Protein AF-A0A4V2G1S9-F1 (afdb_monomer_lite)

Radius of gyration: 26.91 Å; chains: 1; bounding box: 64×48×54 Å

Structure (mmCIF, N/CA/C/O backbone):
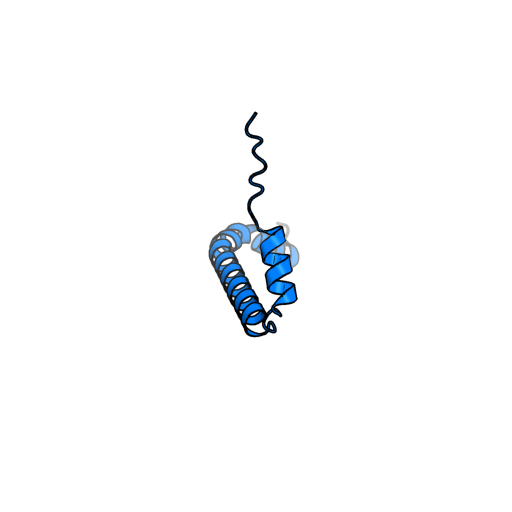data_AF-A0A4V2G1S9-F1
#
_entry.id   AF-A0A4V2G1S9-F1
#
loop_
_atom_site.group_PDB
_atom_site.id
_atom_site.type_symbol
_atom_site.label_atom_id
_atom_site.label_alt_id
_atom_site.label_comp_id
_atom_site.label_asym_id
_atom_site.label_entity_id
_atom_site.label_seq_id
_atom_site.pdbx_PDB_ins_code
_atom_site.Cartn_x
_atom_site.Cartn_y
_atom_site.Cartn_z
_atom_site.occupancy
_atom_site.B_iso_or_equiv
_atom_site.auth_seq_id
_atom_site.auth_comp_id
_atom_site.auth_asym_id
_atom_site.auth_atom_id
_atom_site.pdbx_PDB_model_num
ATOM 1 N N . MET A 1 1 ? 47.459 -6.074 -32.765 1.00 51.44 1 MET A N 1
ATOM 2 C CA . MET A 1 1 ? 46.037 -6.153 -32.367 1.00 51.44 1 MET A CA 1
ATOM 3 C C . MET A 1 1 ? 45.991 -6.506 -30.886 1.00 51.44 1 MET A C 1
ATOM 5 O O . MET A 1 1 ? 46.388 -7.625 -30.577 1.00 51.44 1 MET A O 1
ATOM 9 N N . PRO A 1 2 ? 45.643 -5.600 -29.954 1.00 58.03 2 PRO A N 1
ATOM 10 C CA . PRO A 1 2 ? 45.581 -5.983 -28.548 1.00 58.03 2 PRO A CA 1
ATOM 11 C C . PRO A 1 2 ? 44.351 -6.873 -28.335 1.00 58.03 2 PRO A C 1
ATOM 13 O O . PRO A 1 2 ? 43.231 -6.490 -28.667 1.00 58.03 2 PRO A O 1
ATOM 16 N N . ALA A 1 3 ? 44.568 -8.089 -27.836 1.00 60.50 3 ALA A N 1
ATOM 17 C CA . ALA A 1 3 ? 43.491 -8.967 -27.403 1.00 60.50 3 ALA A CA 1
ATOM 18 C C . ALA A 1 3 ? 42.926 -8.405 -26.091 1.00 60.50 3 ALA A C 1
ATOM 20 O O . ALA A 1 3 ? 43.589 -8.475 -25.057 1.00 60.50 3 ALA A O 1
ATOM 21 N N . THR A 1 4 ? 41.733 -7.809 -26.136 1.00 70.06 4 THR A N 1
ATOM 22 C CA . THR A 1 4 ? 41.050 -7.298 -24.942 1.00 70.06 4 THR A CA 1
ATOM 23 C C . THR A 1 4 ? 40.814 -8.425 -23.936 1.00 70.06 4 THR A C 1
ATOM 25 O O . THR A 1 4 ? 40.407 -9.548 -24.276 1.00 70.06 4 THR A O 1
ATOM 28 N N . SER A 1 5 ? 41.101 -8.125 -22.669 1.00 82.94 5 SER A N 1
ATOM 29 C CA . SER A 1 5 ? 41.003 -9.079 -21.562 1.00 82.94 5 SER A CA 1
ATOM 30 C C . SER A 1 5 ? 39.580 -9.664 -21.465 1.00 82.94 5 SER A C 1
ATOM 32 O O . SER A 1 5 ? 38.605 -8.970 -21.768 1.00 82.94 5 SER A O 1
ATOM 34 N N . PRO A 1 6 ? 39.388 -10.921 -21.011 1.00 78.75 6 PRO A N 1
ATOM 35 C CA . PRO A 1 6 ? 38.055 -11.469 -20.734 1.00 78.75 6 PRO A CA 1
ATOM 36 C C . PRO A 1 6 ? 37.174 -10.555 -19.861 1.00 78.75 6 PRO A C 1
ATOM 38 O O . PRO A 1 6 ? 35.972 -10.449 -20.096 1.00 78.75 6 PRO A O 1
ATOM 41 N N . SER A 1 7 ? 37.769 -9.847 -18.897 1.00 75.81 7 SER A N 1
ATOM 42 C CA . SER A 1 7 ? 37.062 -8.896 -18.028 1.00 75.81 7 SER A CA 1
ATOM 43 C C . SER A 1 7 ? 36.631 -7.615 -18.750 1.00 75.81 7 SER A C 1
ATOM 45 O O . SER A 1 7 ? 35.615 -7.018 -18.401 1.00 75.81 7 SER A O 1
ATOM 47 N N . GLU A 1 8 ? 37.360 -7.214 -19.783 1.00 77.62 8 GLU A N 1
ATOM 48 C CA . GLU A 1 8 ? 37.067 -6.047 -20.614 1.00 77.62 8 GLU A CA 1
ATOM 49 C C . GLU A 1 8 ? 35.927 -6.351 -21.592 1.00 77.62 8 GLU A C 1
ATOM 51 O O . GLU A 1 8 ? 34.959 -5.597 -21.672 1.00 77.62 8 GLU A O 1
ATOM 56 N N . ARG A 1 9 ? 35.945 -7.550 -22.190 1.00 78.44 9 ARG A N 1
ATOM 57 C CA . ARG A 1 9 ? 34.830 -8.074 -22.997 1.00 78.44 9 ARG A CA 1
ATOM 58 C C . ARG A 1 9 ? 33.550 -8.257 -22.184 1.00 78.44 9 ARG A C 1
ATOM 60 O O . ARG A 1 9 ? 32.458 -8.010 -22.691 1.00 78.44 9 ARG A O 1
ATOM 67 N N . ALA A 1 10 ? 33.670 -8.671 -20.921 1.00 74.94 10 ALA A N 1
ATOM 68 C CA . ALA A 1 10 ? 32.534 -8.700 -20.009 1.00 74.94 10 ALA A CA 1
ATOM 69 C C . ALA A 1 10 ? 32.014 -7.277 -19.760 1.00 74.94 10 ALA A C 1
ATOM 71 O O . ALA A 1 10 ? 30.838 -7.013 -19.963 1.00 74.94 10 ALA A O 1
ATOM 72 N N . ARG A 1 11 ? 32.865 -6.313 -19.405 1.00 70.06 11 ARG A N 1
ATOM 73 C CA . ARG A 1 11 ? 32.415 -4.926 -19.192 1.00 70.06 11 ARG A CA 1
ATOM 74 C C . ARG A 1 11 ? 31.728 -4.328 -20.423 1.00 70.06 11 ARG A C 1
ATOM 76 O O . ARG A 1 11 ? 30.681 -3.707 -20.269 1.00 70.06 11 ARG A O 1
ATOM 83 N N . GLU A 1 12 ? 32.236 -4.580 -21.626 1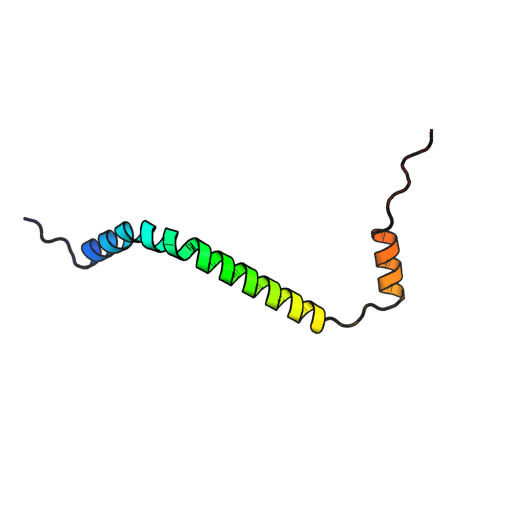.00 72.56 12 GLU A N 1
ATOM 84 C CA . GLU A 1 12 ? 31.591 -4.155 -22.876 1.00 72.56 12 GLU A CA 1
ATOM 85 C C . GLU A 1 12 ? 30.260 -4.869 -23.146 1.00 72.56 12 GLU A C 1
ATOM 87 O O . GLU A 1 12 ? 29.316 -4.247 -23.637 1.00 72.56 12 GLU A O 1
ATOM 92 N N . SER A 1 13 ? 30.138 -6.157 -22.810 1.00 69.56 13 SER A N 1
ATOM 93 C CA . SER A 1 13 ? 28.869 -6.878 -22.959 1.00 69.56 13 SER A CA 1
ATOM 94 C C . SER A 1 13 ? 27.814 -6.358 -21.979 1.00 69.56 13 SER A C 1
ATOM 96 O O . SER A 1 13 ? 26.668 -6.130 -22.371 1.00 69.56 13 SER A O 1
ATOM 98 N N . TRP A 1 14 ? 28.218 -6.047 -20.745 1.00 63.72 14 TRP A N 1
ATOM 99 C CA . TRP A 1 14 ? 27.381 -5.379 -19.748 1.00 63.72 14 TRP A CA 1
ATOM 100 C C . TRP A 1 14 ? 27.034 -3.936 -20.164 1.00 63.72 14 TRP A C 1
ATOM 102 O O . TRP A 1 14 ? 25.894 -3.509 -19.992 1.00 63.72 14 TRP A O 1
ATOM 112 N N . ALA A 1 15 ? 27.945 -3.216 -20.825 1.00 64.56 15 ALA A N 1
ATOM 113 C CA . ALA A 1 15 ? 27.685 -1.891 -21.397 1.00 64.56 15 ALA A CA 1
ATOM 114 C C . ALA A 1 15 ? 26.750 -1.912 -22.626 1.00 64.56 15 ALA A C 1
ATOM 116 O O . ALA A 1 15 ? 26.096 -0.911 -22.895 1.00 64.56 15 ALA A O 1
ATOM 117 N N . ARG A 1 16 ? 26.611 -3.050 -23.332 1.00 62.03 16 ARG A N 1
ATOM 118 C CA . ARG A 1 16 ? 25.541 -3.306 -24.333 1.00 62.03 16 ARG A CA 1
ATOM 119 C C . ARG A 1 16 ? 24.225 -3.798 -23.720 1.00 62.03 16 ARG A C 1
ATOM 121 O O . ARG A 1 16 ? 23.243 -4.001 -24.427 1.00 62.03 16 ARG A O 1
ATOM 128 N N . THR A 1 17 ? 24.170 -3.941 -22.396 1.00 61.41 17 THR A N 1
ATOM 129 C CA . THR A 1 17 ? 22.976 -4.358 -21.650 1.00 61.41 17 THR A CA 1
ATOM 130 C C . THR A 1 17 ? 21.985 -3.232 -21.256 1.00 61.41 17 THR A C 1
ATOM 132 O O . THR A 1 17 ? 20.935 -3.596 -20.717 1.00 61.41 17 THR A O 1
ATOM 135 N N . PRO A 1 18 ? 22.175 -1.910 -21.514 1.00 62.06 18 PRO A N 1
ATOM 136 C CA . PRO A 1 18 ? 21.165 -0.916 -21.143 1.00 62.06 18 PRO A CA 1
ATOM 137 C C . PRO A 1 18 ? 19.840 -1.138 -21.877 1.00 62.06 18 PRO A C 1
ATOM 139 O O . PRO A 1 18 ? 18.794 -0.967 -21.264 1.00 62.06 18 PRO A O 1
ATOM 142 N N . ASP A 1 19 ? 19.852 -1.662 -23.107 1.00 73.19 19 ASP A N 1
ATOM 143 C CA . ASP A 1 19 ? 18.624 -2.054 -23.815 1.00 73.19 19 ASP A CA 1
ATOM 144 C C . ASP A 1 19 ? 17.876 -3.191 -23.113 1.00 73.19 19 ASP A C 1
ATOM 146 O O . ASP A 1 19 ? 16.648 -3.211 -23.063 1.00 73.19 19 ASP A O 1
ATOM 150 N N . ARG A 1 20 ? 18.599 -4.149 -22.527 1.00 68.19 20 ARG A N 1
ATOM 151 C CA . ARG A 1 20 ? 17.985 -5.230 -21.747 1.00 68.19 20 ARG A CA 1
ATOM 152 C C . ARG A 1 20 ? 17.420 -4.694 -20.435 1.00 68.19 20 ARG A C 1
ATOM 154 O O . ARG A 1 20 ? 16.322 -5.086 -20.051 1.00 68.19 20 ARG A O 1
ATOM 161 N N . ALA A 1 21 ? 18.143 -3.801 -19.763 1.00 72.56 21 ALA A N 1
ATOM 162 C CA . ALA A 1 21 ? 17.656 -3.141 -18.557 1.00 72.56 21 ALA A CA 1
ATOM 163 C C . ALA A 1 21 ? 16.401 -2.302 -18.851 1.00 72.56 21 ALA A C 1
ATOM 165 O O . ALA A 1 21 ? 15.415 -2.422 -18.128 1.00 72.56 21 ALA A O 1
ATOM 166 N N . ALA A 1 22 ? 16.391 -1.547 -19.953 1.00 79.62 22 ALA A N 1
ATOM 167 C CA . ALA A 1 22 ? 15.246 -0.761 -20.405 1.00 79.62 22 ALA A CA 1
ATOM 168 C C . ALA A 1 22 ? 14.038 -1.643 -20.757 1.00 79.62 22 ALA A C 1
ATOM 170 O O . ALA A 1 22 ? 12.919 -1.337 -20.356 1.00 79.62 22 ALA A O 1
ATO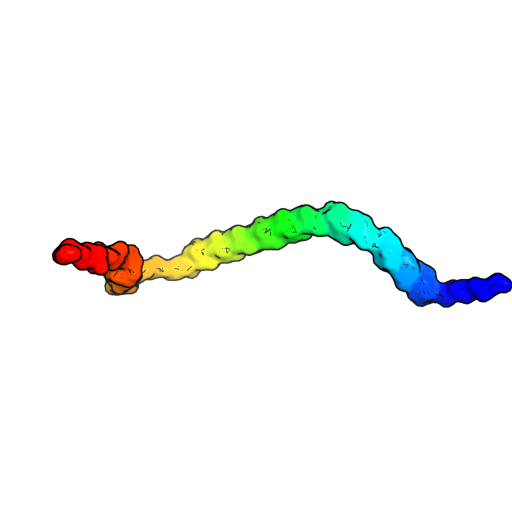M 171 N N . ARG A 1 23 ? 14.251 -2.785 -21.425 1.00 79.25 23 ARG A N 1
ATOM 172 C CA . ARG A 1 23 ? 13.183 -3.758 -21.732 1.00 79.25 23 ARG A CA 1
ATOM 173 C C . ARG A 1 23 ? 12.599 -4.424 -20.484 1.00 79.25 23 ARG A C 1
ATOM 175 O O . ARG A 1 23 ? 11.415 -4.742 -20.462 1.00 79.25 23 ARG A O 1
ATOM 182 N N . LEU A 1 24 ? 13.414 -4.654 -19.454 1.00 79.88 24 LEU A N 1
ATOM 183 C CA . LEU A 1 24 ? 12.977 -5.285 -18.205 1.00 79.88 24 LEU A CA 1
ATOM 184 C C . LEU A 1 24 ? 12.421 -4.284 -17.185 1.00 79.88 24 LEU A C 1
ATOM 186 O O . LEU A 1 24 ? 11.684 -4.694 -16.290 1.00 79.88 24 LEU A O 1
ATOM 190 N N . ALA A 1 25 ? 12.742 -2.993 -17.306 1.00 80.44 25 ALA A N 1
ATOM 191 C CA . ALA A 1 25 ? 12.317 -1.963 -16.362 1.00 80.44 25 ALA A CA 1
ATOM 192 C C . ALA A 1 25 ? 10.789 -1.930 -16.142 1.00 80.44 25 ALA A C 1
ATOM 194 O O . ALA A 1 25 ? 10.385 -1.944 -14.978 1.00 80.44 25 ALA A O 1
ATOM 195 N N . PRO A 1 26 ? 9.922 -2.000 -17.176 1.00 85.81 26 PRO A N 1
ATOM 196 C CA . PRO A 1 26 ? 8.473 -2.053 -16.974 1.00 85.81 26 PRO A CA 1
ATOM 197 C C . PRO A 1 26 ? 8.027 -3.281 -16.170 1.00 85.81 26 PRO A C 1
ATOM 199 O O . PRO A 1 26 ? 7.239 -3.160 -15.234 1.00 85.81 26 PRO A O 1
ATOM 202 N N . ALA A 1 27 ? 8.579 -4.458 -16.480 1.00 85.56 27 ALA A N 1
ATOM 203 C CA . ALA A 1 27 ? 8.253 -5.702 -15.785 1.00 85.56 27 ALA A CA 1
ATOM 204 C C . ALA A 1 27 ? 8.725 -5.688 -14.319 1.00 85.56 27 ALA A C 1
ATOM 206 O O . ALA A 1 27 ? 8.024 -6.169 -13.428 1.00 85.56 27 ALA A O 1
ATOM 207 N N . LEU A 1 28 ? 9.895 -5.102 -14.046 1.00 87.12 28 LEU A N 1
ATOM 208 C CA . LEU A 1 28 ? 10.405 -4.923 -12.686 1.00 87.12 28 LEU A CA 1
ATOM 209 C C . LEU A 1 28 ? 9.554 -3.932 -11.888 1.00 87.12 28 LEU A C 1
ATOM 211 O O . LEU A 1 28 ? 9.275 -4.188 -10.716 1.00 87.12 28 LEU A O 1
ATOM 215 N N . THR A 1 29 ? 9.112 -2.838 -12.508 1.00 89.38 29 THR A N 1
ATOM 216 C CA . THR A 1 29 ? 8.198 -1.876 -11.880 1.00 89.38 29 THR A CA 1
ATOM 217 C C . THR A 1 29 ? 6.860 -2.532 -11.555 1.00 89.38 29 THR A C 1
ATOM 219 O O . THR A 1 29 ? 6.430 -2.470 -10.407 1.00 89.38 29 THR A O 1
ATOM 222 N N . 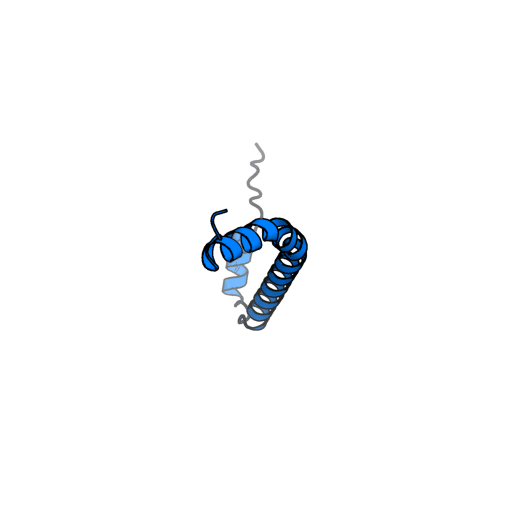ALA A 1 30 ? 6.255 -3.251 -12.504 1.00 90.25 30 ALA A N 1
ATOM 223 C CA . ALA A 1 30 ? 5.009 -3.983 -12.275 1.00 90.25 30 ALA A CA 1
ATOM 224 C C . ALA A 1 30 ? 5.141 -4.998 -11.126 1.00 90.25 30 ALA A C 1
ATOM 226 O O . ALA A 1 30 ? 4.289 -5.064 -10.241 1.00 90.25 30 ALA A O 1
ATOM 227 N N . ARG A 1 31 ? 6.260 -5.734 -11.073 1.00 93.19 31 ARG A N 1
ATOM 228 C CA . ARG A 1 31 ? 6.539 -6.677 -9.982 1.00 93.19 31 ARG A CA 1
ATOM 229 C C . ARG A 1 31 ? 6.677 -5.982 -8.625 1.00 93.19 31 ARG A C 1
ATOM 231 O O . ARG A 1 31 ? 6.210 -6.524 -7.626 1.00 93.19 31 ARG A O 1
ATOM 238 N N . LYS A 1 32 ? 7.320 -4.811 -8.573 1.00 92.88 32 LYS A N 1
ATOM 239 C CA . LYS A 1 32 ? 7.449 -4.020 -7.338 1.00 92.88 32 LYS A CA 1
ATOM 240 C C . LYS A 1 32 ? 6.095 -3.503 -6.857 1.00 92.88 32 LYS A C 1
ATOM 242 O O . LYS A 1 32 ? 5.817 -3.619 -5.669 1.00 92.88 32 LYS A O 1
ATOM 247 N N . VAL A 1 33 ? 5.259 -2.997 -7.765 1.00 94.75 33 VAL A N 1
ATOM 248 C CA . VAL A 1 33 ? 3.897 -2.533 -7.448 1.00 94.75 33 VAL A CA 1
ATOM 249 C C . VAL A 1 33 ? 3.065 -3.679 -6.875 1.00 94.75 33 VAL A C 1
ATOM 251 O O . VAL A 1 33 ? 2.552 -3.557 -5.768 1.00 94.75 33 VAL A O 1
ATOM 254 N N . TYR A 1 34 ? 3.037 -4.827 -7.555 1.00 95.69 34 TYR A N 1
ATOM 255 C CA . TYR A 1 34 ? 2.313 -6.008 -7.079 1.00 95.69 34 TYR A CA 1
ATOM 256 C C . TYR A 1 34 ? 2.807 -6.495 -5.705 1.00 95.69 34 TYR A C 1
ATOM 258 O O . TYR A 1 34 ? 2.020 -6.852 -4.828 1.00 95.69 34 TYR A O 1
ATOM 266 N N . ALA A 1 35 ? 4.126 -6.503 -5.486 1.00 95.50 35 ALA A N 1
ATOM 267 C CA . ALA A 1 35 ? 4.695 -6.891 -4.199 1.00 95.50 35 ALA A CA 1
ATOM 268 C C . ALA A 1 35 ? 4.310 -5.914 -3.075 1.00 95.50 35 ALA A C 1
ATOM 270 O O . ALA A 1 35 ? 4.024 -6.362 -1.962 1.00 95.50 35 ALA A O 1
ATOM 271 N N . ALA A 1 36 ? 4.288 -4.609 -3.362 1.00 95.06 36 ALA A N 1
ATOM 272 C CA . ALA A 1 36 ? 3.869 -3.583 -2.414 1.00 95.06 36 ALA A CA 1
ATOM 273 C C . ALA A 1 36 ? 2.381 -3.718 -2.066 1.00 95.06 36 ALA A C 1
ATOM 275 O O . ALA A 1 36 ? 2.042 -3.759 -0.887 1.00 95.06 36 ALA A O 1
ATOM 276 N N . GLU A 1 37 ? 1.514 -3.881 -3.064 1.00 96.94 37 GLU A N 1
ATOM 277 C CA . GLU A 1 37 ? 0.077 -4.103 -2.874 1.00 96.94 37 GLU A CA 1
ATOM 278 C C . GLU A 1 37 ? -0.187 -5.332 -1.994 1.00 96.94 37 GLU A C 1
ATOM 280 O O . GLU A 1 37 ? -0.856 -5.241 -0.966 1.00 96.94 37 GLU A O 1
ATOM 285 N N . ARG A 1 38 ? 0.439 -6.470 -2.316 1.00 96.81 38 ARG A N 1
ATOM 286 C CA . ARG A 1 38 ? 0.314 -7.698 -1.518 1.00 96.81 38 ARG A CA 1
ATOM 287 C C . ARG A 1 38 ? 0.846 -7.535 -0.094 1.00 96.81 38 ARG A C 1
ATOM 289 O O . ARG A 1 38 ? 0.371 -8.198 0.828 1.00 96.81 38 ARG A O 1
ATOM 296 N N . TYR A 1 39 ? 1.885 -6.728 0.098 1.00 95.44 39 TYR A N 1
ATOM 297 C CA . TYR A 1 39 ? 2.409 -6.439 1.428 1.00 95.44 39 TYR A CA 1
ATOM 298 C C . TYR A 1 39 ? 1.435 -5.581 2.237 1.00 95.44 39 TYR A C 1
ATOM 300 O O . TYR A 1 39 ? 1.135 -5.942 3.373 1.00 95.44 39 TYR A O 1
ATOM 308 N N . ILE A 1 40 ? 0.899 -4.516 1.637 1.00 95.25 40 ILE A N 1
ATOM 309 C CA . ILE A 1 40 ? -0.108 -3.647 2.255 1.00 95.25 40 ILE A CA 1
ATOM 310 C C . ILE A 1 40 ? -1.345 -4.463 2.634 1.00 95.25 40 ILE A C 1
ATOM 312 O O . ILE A 1 40 ? -1.783 -4.379 3.777 1.00 95.25 40 ILE A O 1
ATOM 316 N N . GLN A 1 41 ? -1.846 -5.311 1.731 1.00 95.38 41 GLN A N 1
ATOM 317 C CA . GLN A 1 41 ? -3.010 -6.152 2.012 1.00 95.38 41 GLN A CA 1
ATOM 318 C C . GLN A 1 41 ? -2.767 -7.068 3.213 1.00 95.38 41 GLN A C 1
ATOM 320 O O . GLN A 1 41 ? -3.550 -7.065 4.153 1.00 95.38 41 GLN A O 1
ATOM 325 N N . ARG A 1 42 ? -1.628 -7.776 3.246 1.00 96.25 42 ARG A N 1
ATOM 326 C CA . ARG A 1 42 ? -1.274 -8.621 4.398 1.00 96.25 42 ARG A CA 1
ATOM 327 C C . ARG A 1 42 ? -1.180 -7.830 5.696 1.00 96.25 42 ARG A C 1
ATOM 329 O O . ARG A 1 42 ? -1.562 -8.345 6.739 1.00 96.25 42 ARG A O 1
ATOM 336 N N . LEU A 1 43 ? -0.641 -6.615 5.640 1.00 94.81 43 LEU A N 1
ATOM 337 C CA . LEU A 1 43 ? -0.510 -5.765 6.815 1.00 94.81 43 LEU A CA 1
ATOM 338 C C . LEU A 1 43 ? -1.888 -5.360 7.348 1.00 94.81 43 LEU A C 1
ATOM 340 O O . LEU A 1 43 ? -2.114 -5.489 8.548 1.00 94.81 43 LEU A O 1
ATOM 344 N N . ILE A 1 44 ? -2.806 -4.966 6.461 1.00 92.31 44 ILE A N 1
ATOM 345 C CA . ILE A 1 44 ? -4.204 -4.663 6.799 1.00 92.31 44 ILE A CA 1
ATOM 346 C C . ILE A 1 44 ? -4.896 -5.896 7.387 1.00 92.31 44 ILE A C 1
ATOM 348 O O . ILE A 1 44 ? -5.481 -5.798 8.460 1.00 92.31 44 ILE A O 1
ATOM 352 N N . ASP A 1 45 ? -4.773 -7.056 6.738 1.00 93.50 45 ASP A N 1
ATOM 353 C CA . ASP A 1 45 ? -5.407 -8.303 7.185 1.00 93.50 45 ASP A CA 1
ATOM 354 C C . ASP A 1 45 ? -4.888 -8.756 8.560 1.00 93.50 45 ASP A C 1
ATOM 356 O O . ASP A 1 45 ? -5.615 -9.368 9.339 1.00 93.50 45 ASP A O 1
ATOM 360 N N . SER A 1 46 ? -3.618 -8.467 8.860 1.00 92.44 46 SER A N 1
ATOM 361 C CA . SER A 1 46 ? -2.984 -8.798 10.142 1.00 92.44 46 SER A CA 1
ATOM 362 C C . SER A 1 46 ? -3.205 -7.756 11.238 1.00 92.44 46 SER A C 1
ATOM 364 O O . SER A 1 46 ? -2.873 -8.013 12.398 1.00 92.44 46 SER A O 1
ATOM 366 N N . ALA A 1 47 ? -3.705 -6.569 10.890 1.00 89.12 47 ALA A N 1
ATOM 367 C CA . ALA A 1 47 ? -3.842 -5.487 11.847 1.00 89.12 47 ALA A CA 1
ATOM 368 C C . ALA A 1 47 ? -5.003 -5.786 12.811 1.00 89.12 47 ALA A C 1
ATOM 370 O O . ALA A 1 47 ? -6.099 -6.138 12.368 1.00 89.12 47 ALA A O 1
ATOM 371 N N . PRO A 1 48 ? -4.804 -5.628 14.133 1.00 89.56 48 PRO A N 1
ATOM 372 C CA . PRO A 1 48 ? -5.911 -5.727 15.069 1.00 89.56 48 PRO A CA 1
ATOM 373 C C . PRO A 1 48 ? -6.939 -4.621 14.779 1.00 89.56 48 PRO A C 1
ATOM 375 O O . PRO A 1 48 ? -6.558 -3.515 14.378 1.00 89.56 48 PRO A O 1
ATOM 378 N N . PRO A 1 49 ? -8.241 -4.881 14.993 1.00 89.38 49 PRO A N 1
ATOM 379 C CA . PRO A 1 49 ? -9.257 -3.856 14.818 1.00 89.38 49 PRO A CA 1
ATOM 380 C C . PRO A 1 49 ? -9.004 -2.695 15.784 1.00 89.38 49 PRO A C 1
ATOM 382 O O . PRO 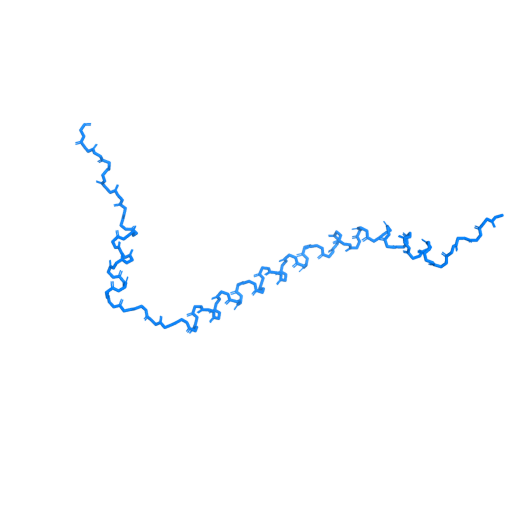A 1 49 ? -8.650 -2.900 16.946 1.00 89.38 49 PRO A O 1
ATOM 385 N N . LEU A 1 50 ? -9.214 -1.468 15.304 1.00 89.19 50 LEU A N 1
ATOM 386 C CA . LEU A 1 50 ? -9.115 -0.275 16.143 1.00 89.19 50 LEU A CA 1
ATOM 387 C C . LEU A 1 50 ? -10.183 -0.309 17.241 1.00 89.19 50 LEU A C 1
ATOM 389 O O . LEU A 1 50 ? -11.350 -0.609 16.965 1.00 89.19 50 LEU A O 1
ATOM 393 N N . SER A 1 51 ? -9.796 0.053 18.465 1.00 93.31 51 SER A N 1
ATOM 394 C CA . SER A 1 51 ? -10.749 0.242 19.561 1.00 93.31 51 SER A CA 1
ATOM 395 C C . SER A 1 51 ? -11.662 1.441 19.296 1.00 93.31 51 SER A C 1
ATOM 397 O O . SER A 1 51 ? -11.317 2.344 18.532 1.00 93.31 51 SER A O 1
ATOM 399 N N . ASP A 1 52 ? -12.817 1.492 19.959 1.00 94.12 52 ASP A N 1
ATOM 400 C CA . ASP A 1 52 ? -13.738 2.631 19.856 1.00 94.12 52 ASP A CA 1
ATOM 401 C C . ASP A 1 52 ? -13.071 3.970 20.178 1.00 94.12 52 ASP A C 1
ATOM 403 O O . ASP A 1 52 ? -13.258 4.951 19.462 1.00 94.12 52 ASP A O 1
ATOM 407 N N . GLU A 1 53 ? -12.223 3.997 21.204 1.00 93.50 53 GLU A N 1
ATOM 408 C CA . GLU A 1 53 ? -11.475 5.187 21.603 1.00 93.50 53 GLU A CA 1
ATOM 409 C C . GLU A 1 53 ? -10.469 5.622 2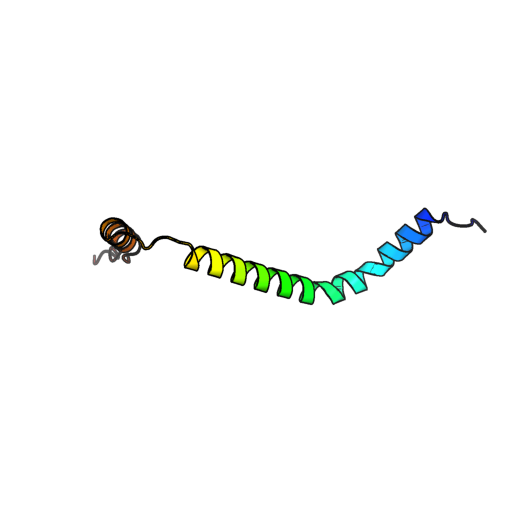0.527 1.00 93.50 53 GLU A C 1
ATOM 411 O O . GLU A 1 53 ? -10.355 6.809 20.210 1.00 93.50 53 GLU A O 1
ATOM 416 N N . GLN A 1 54 ? -9.760 4.668 19.917 1.00 94.50 54 GLN A N 1
ATOM 417 C CA . GLN A 1 54 ? -8.835 4.947 18.817 1.00 94.50 54 GLN A CA 1
ATOM 418 C C . GLN A 1 54 ? -9.581 5.442 17.578 1.00 94.50 54 GLN A C 1
ATOM 420 O O . GLN A 1 54 ? -9.140 6.405 16.950 1.00 94.50 54 GLN A O 1
ATOM 425 N N . ARG A 1 55 ? -10.731 4.836 17.255 1.00 92.94 55 ARG A N 1
ATOM 426 C CA . ARG A 1 55 ? -11.603 5.286 16.163 1.00 92.94 55 ARG A CA 1
ATOM 427 C C . ARG A 1 55 ? -12.109 6.704 16.400 1.00 92.94 55 ARG A C 1
ATOM 429 O O . ARG A 1 55 ? -12.041 7.514 15.483 1.00 92.94 55 ARG A O 1
ATOM 436 N N . ALA A 1 56 ? -12.549 7.026 17.616 1.00 93.50 56 ALA A N 1
ATOM 437 C CA . ALA A 1 56 ? -13.018 8.364 17.974 1.00 93.50 56 ALA A CA 1
ATOM 438 C C . ALA A 1 56 ? -11.902 9.416 17.859 1.00 93.50 56 ALA A C 1
ATOM 440 O O . ALA A 1 56 ? -12.116 10.484 17.284 1.00 93.50 56 ALA A O 1
ATOM 441 N N . ARG A 1 57 ? -10.688 9.100 18.332 1.00 91.62 57 ARG A N 1
ATOM 442 C CA . ARG A 1 57 ? -9.515 9.978 18.168 1.00 91.62 57 ARG A CA 1
ATOM 443 C C . ARG A 1 57 ? -9.151 10.184 16.700 1.00 91.62 57 ARG A C 1
ATOM 445 O O . ARG A 1 57 ? -8.915 11.315 16.288 1.00 91.62 57 ARG A O 1
ATOM 452 N N . LEU A 1 58 ? -9.125 9.110 15.910 1.00 92.00 58 LEU A N 1
ATOM 453 C CA . LEU A 1 58 ? -8.829 9.188 14.479 1.00 92.00 58 LEU A CA 1
ATOM 454 C C . LEU A 1 58 ? -9.888 10.020 13.741 1.00 92.00 58 LEU A C 1
ATOM 456 O O . LEU A 1 58 ? -9.542 10.866 12.923 1.00 92.00 58 LEU A O 1
ATOM 460 N N . ALA A 1 59 ? -11.168 9.826 14.068 1.00 92.25 59 ALA A N 1
ATOM 461 C CA . ALA A 1 59 ? -12.271 10.593 13.501 1.00 92.25 59 ALA A CA 1
ATOM 462 C C . ALA A 1 59 ? -12.156 12.090 13.822 1.00 92.25 59 ALA A C 1
ATOM 464 O O . ALA A 1 59 ? -12.385 12.912 12.942 1.00 92.25 59 ALA A O 1
ATOM 465 N N . ALA A 1 60 ? -11.747 12.448 15.043 1.00 91.88 60 ALA A N 1
ATOM 466 C CA . ALA A 1 60 ? -11.512 13.842 15.418 1.00 91.88 60 ALA A CA 1
ATOM 467 C C . ALA A 1 60 ? -10.339 14.476 14.646 1.00 91.88 60 ALA A C 1
ATOM 469 O O . ALA A 1 60 ? -10.423 15.639 14.269 1.00 91.88 60 ALA A O 1
ATOM 470 N N . LEU A 1 61 ? -9.267 13.719 14.378 1.00 92.31 61 LEU A N 1
ATOM 471 C CA . LEU A 1 61 ? -8.115 14.195 13.597 1.00 92.31 61 LEU A CA 1
ATOM 472 C C . LEU A 1 61 ? -8.426 14.359 12.105 1.00 92.31 61 LEU A C 1
ATOM 474 O O . LEU A 1 61 ? -7.873 15.241 11.455 1.00 92.31 61 LEU A O 1
ATOM 478 N N . LEU A 1 62 ? -9.277 13.488 11.561 1.00 90.81 62 LEU A N 1
ATOM 479 C CA . LEU A 1 62 ? -9.680 13.504 10.153 1.00 90.81 62 LEU A CA 1
ATOM 480 C C . LEU A 1 62 ? -10.890 14.404 9.889 1.00 90.81 62 LEU A C 1
ATOM 482 O O . LEU A 1 62 ? -11.255 14.601 8.729 1.00 90.81 62 LEU A O 1
ATOM 486 N N . ALA A 1 63 ? -11.528 14.925 10.940 1.00 86.75 63 ALA A N 1
ATOM 487 C CA . ALA A 1 63 ? -12.639 15.843 10.793 1.00 86.75 63 ALA A CA 1
ATOM 488 C C . ALA A 1 63 ? -12.163 17.071 9.998 1.00 86.75 63 ALA A C 1
ATOM 490 O O . ALA A 1 63 ? -11.156 17.685 10.366 1.00 86.75 63 ALA A O 1
ATOM 491 N N . PRO A 1 64 ? -12.854 17.443 8.906 1.00 80.00 64 PRO A N 1
ATOM 492 C CA . PRO A 1 64 ? -12.508 18.642 8.165 1.00 80.00 64 PRO A CA 1
ATOM 493 C C . PRO A 1 64 ? -12.549 19.836 9.117 1.00 80.00 64 PRO A C 1
ATOM 495 O O . PRO A 1 64 ? -13.514 20.023 9.863 1.00 80.00 64 PRO A O 1
ATOM 498 N N . THR A 1 65 ? -11.499 20.653 9.092 1.00 71.31 65 THR A N 1
ATOM 499 C CA . THR A 1 65 ? -11.456 21.911 9.831 1.00 71.31 65 THR A CA 1
ATOM 500 C C . THR A 1 65 ? -12.444 22.878 9.182 1.00 71.31 65 THR A C 1
ATOM 502 O O . THR A 1 65 ? -12.056 23.743 8.400 1.00 71.31 65 THR A O 1
ATOM 505 N N . ASN A 1 66 ? -13.734 22.770 9.509 1.00 58.97 66 ASN A N 1
ATOM 506 C CA . ASN A 1 66 ? -14.753 23.786 9.216 1.00 58.97 66 ASN A CA 1
ATOM 507 C C . ASN A 1 66 ? -14.531 25.073 10.045 1.00 58.97 66 ASN A C 1
ATOM 509 O O . ASN A 1 66 ? -15.468 25.754 10.441 1.00 58.97 66 ASN A O 1
ATOM 513 N N . THR A 1 67 ? -13.274 25.440 10.278 1.00 57.38 67 THR A N 1
ATOM 514 C CA . THR A 1 67 ? -12.836 26.789 10.627 1.00 57.38 67 THR A CA 1
ATOM 515 C C . THR A 1 67 ? -12.329 27.490 9.366 1.00 57.38 67 THR A C 1
ATOM 517 O O . THR A 1 67 ? -11.296 28.151 9.371 1.00 57.38 67 THR A O 1
ATOM 520 N N . GLY A 1 68 ? -13.069 27.356 8.263 1.00 53.28 68 GLY A N 1
ATOM 521 C CA . GLY A 1 68 ? -13.271 28.493 7.378 1.00 53.28 68 GLY A CA 1
ATOM 522 C C . GLY A 1 68 ? -14.149 29.467 8.150 1.00 53.28 68 GLY A C 1
ATOM 523 O O . GLY A 1 68 ? -15.362 29.294 8.201 1.00 53.28 68 GLY A O 1
ATOM 524 N N . SER A 1 69 ? -13.502 30.400 8.849 1.00 50.59 69 SER A N 1
ATOM 525 C CA . SER A 1 69 ? -14.140 31.505 9.555 1.00 50.59 69 SER A CA 1
ATOM 526 C C . SER A 1 69 ? -15.155 32.170 8.630 1.00 50.59 69 SER A C 1
ATOM 528 O O . SER A 1 69 ? -14.781 32.806 7.650 1.00 50.59 69 SER A O 1
ATOM 530 N N . ALA A 1 70 ? -16.436 32.011 8.949 1.00 51.62 70 ALA A N 1
ATOM 531 C CA . ALA A 1 70 ? -17.455 32.954 8.543 1.00 51.62 70 ALA A CA 1
ATOM 532 C C . ALA A 1 70 ? -17.159 34.272 9.276 1.00 51.62 70 ALA A C 1
ATOM 534 O O . ALA A 1 70 ? -17.462 34.398 10.462 1.00 51.62 70 ALA A O 1
ATOM 535 N N . ALA A 1 71 ? -16.492 35.198 8.591 1.00 40.97 71 ALA A N 1
ATOM 536 C CA . ALA A 1 71 ? -16.412 36.615 8.934 1.00 40.97 71 ALA A CA 1
ATOM 537 C C . ALA A 1 71 ? -16.106 37.407 7.660 1.00 40.97 71 ALA A C 1
ATOM 539 O O . ALA A 1 71 ? -15.096 37.069 7.002 1.00 40.97 71 ALA A O 1
#

Sequence (71 aa):
MPATSPSERARESWARTPDRAARLAPALTARKVYAAERYIQRLIDSAPPLSDEQRARLAALLAPTNTGSAA

Foldseek 3Di:
DDDDDPVRVVVVVVVVCVVVVVVCVVVVVVVVVVVVVVVVVVCVVPDDDDDPVRVVVVCVVPPPPPPPDPD

Organism: NCBI:txid138336

pLDDT: mean 80.88, std 14.49, range [40.97, 96.94]

Secondary structure (DSSP, 8-state):
-----HHHHHHHHHHT-HHHHHHHHHHHHHHHHHHHHHHHHHHHHHSPPPPHHHHHHHHHHHS--------